Protein AF-A0A925V3M2-F1 (afdb_monomer_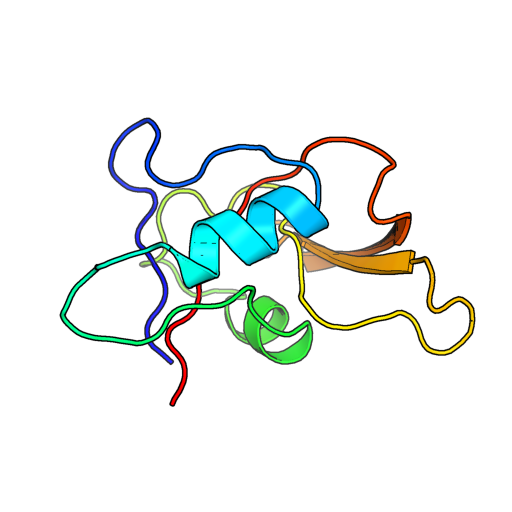lite)

Sequence (99 aa):
LYVQTCATPGSCPALLQVAGAAHCEALELGGLAWRLPTHAELKSWQGKPGLVGFDGFHWSSTPYDEAPEQVWIFDPTSKSETTIPKNRKPFAVRCAAQP

pLDDT: mean 86.95, std 9.44, range [58.0, 96.38]

Structure (mmCIF, N/CA/C/O backbone):
data_AF-A0A925V3M2-F1
#
_entry.id   AF-A0A925V3M2-F1
#
loop_
_atom_site.group_PDB
_atom_site.id
_atom_site.type_symbol
_atom_site.label_atom_id
_atom_site.label_alt_id
_atom_site.label_comp_id
_atom_site.label_asym_id
_atom_site.label_entity_id
_atom_site.label_seq_id
_atom_site.pdbx_PDB_ins_code
_atom_site.Cartn_x
_atom_site.Cartn_y
_atom_site.Cartn_z
_atom_site.occupancy
_atom_site.B_iso_or_equiv
_atom_site.auth_seq_id
_atom_site.auth_comp_id
_atom_site.auth_asym_id
_atom_site.auth_atom_id
_atom_site.pdbx_PDB_model_num
ATOM 1 N N . LEU A 1 1 ? -14.202 4.883 -2.137 1.00 71.38 1 LEU A N 1
ATOM 2 C CA . LEU A 1 1 ? -13.061 4.125 -1.582 1.00 71.38 1 LEU A CA 1
ATOM 3 C C . LEU A 1 1 ? -13.066 4.262 -0.068 1.00 71.38 1 LEU A C 1
ATOM 5 O O . LEU A 1 1 ? -12.815 5.361 0.421 1.00 71.38 1 LEU A O 1
ATOM 9 N N . TYR A 1 2 ? -13.374 3.184 0.651 1.00 78.25 2 TYR A N 1
ATOM 10 C CA . TYR A 1 2 ? -13.165 3.120 2.099 1.00 78.25 2 TYR A CA 1
ATOM 11 C C . TYR A 1 2 ? -11.758 2.583 2.371 1.00 78.25 2 TYR A C 1
ATOM 13 O O . TYR A 1 2 ? -11.305 1.666 1.690 1.00 78.25 2 TYR A O 1
ATOM 21 N N . VAL A 1 3 ? -11.052 3.185 3.325 1.00 82.94 3 VAL A N 1
ATOM 22 C CA . VAL A 1 3 ? -9.676 2.821 3.690 1.00 82.94 3 VAL A CA 1
ATOM 23 C C . VAL A 1 3 ? -9.645 2.535 5.181 1.00 82.94 3 VAL A C 1
ATOM 25 O O . VAL A 1 3 ? -10.248 3.270 5.964 1.00 82.94 3 VAL A O 1
ATOM 28 N N . GLN A 1 4 ? -8.944 1.475 5.568 1.00 81.69 4 GLN A N 1
ATOM 29 C CA . GLN A 1 4 ? -8.783 1.094 6.961 1.00 81.69 4 GLN A CA 1
ATOM 30 C C . GLN A 1 4 ? -8.071 2.214 7.733 1.00 81.69 4 GLN A C 1
ATOM 32 O O . GLN A 1 4 ? -7.046 2.762 7.297 1.00 81.69 4 GLN A O 1
ATOM 37 N N . THR A 1 5 ? -8.614 2.567 8.897 1.00 76.50 5 THR A N 1
ATOM 38 C CA . THR A 1 5 ? -7.966 3.522 9.795 1.00 76.50 5 THR A CA 1
ATOM 39 C C . THR A 1 5 ? -6.852 2.814 10.565 1.00 76.50 5 THR A C 1
ATOM 41 O O . THR A 1 5 ? -7.027 1.707 11.067 1.00 76.50 5 THR A O 1
ATOM 44 N N . CYS A 1 6 ? -5.692 3.464 10.668 1.00 75.00 6 CYS A N 1
ATOM 45 C CA . CYS A 1 6 ? -4.554 2.970 11.449 1.00 75.00 6 CYS A CA 1
ATOM 46 C C . CYS A 1 6 ? -4.491 3.662 12.821 1.00 75.00 6 CYS A C 1
ATOM 48 O O . CYS A 1 6 ? -3.420 3.811 13.399 1.00 75.00 6 CYS A O 1
ATOM 50 N N . ALA A 1 7 ? -5.630 4.171 13.305 1.00 70.38 7 ALA A N 1
ATOM 51 C CA . ALA A 1 7 ? -5.695 5.005 14.503 1.00 70.38 7 ALA A CA 1
ATOM 52 C C . ALA A 1 7 ? -5.431 4.210 15.792 1.00 70.38 7 ALA A C 1
ATOM 54 O O . ALA A 1 7 ? -4.998 4.785 16.789 1.00 70.38 7 ALA A O 1
ATOM 55 N N . THR A 1 8 ? -5.674 2.898 15.777 1.00 68.31 8 THR A N 1
ATOM 56 C CA . THR A 1 8 ? -5.360 2.014 16.899 1.00 68.31 8 THR A CA 1
ATOM 57 C C . THR A 1 8 ? -3.987 1.367 16.675 1.00 68.31 8 THR A C 1
ATOM 59 O O . THR A 1 8 ? -3.705 0.891 15.569 1.00 68.31 8 THR A O 1
ATOM 62 N N . PRO A 1 9 ? -3.113 1.322 17.699 1.00 60.66 9 PRO A N 1
ATOM 63 C CA . PRO A 1 9 ? -1.839 0.617 17.605 1.00 60.66 9 PRO A CA 1
ATOM 64 C C . PRO A 1 9 ? -2.046 -0.835 17.155 1.00 60.66 9 PRO A C 1
ATOM 66 O O . PRO A 1 9 ? -2.856 -1.556 17.731 1.00 60.66 9 PRO A O 1
ATOM 69 N N . GLY A 1 10 ? -1.324 -1.256 16.115 1.00 65.69 10 GLY A N 1
ATOM 70 C CA . GLY A 1 10 ? -1.413 -2.612 15.561 1.00 65.69 10 GLY A CA 1
ATOM 71 C C . GLY A 1 10 ? -2.457 -2.815 14.455 1.00 65.69 10 GLY A C 1
ATOM 72 O O . GLY A 1 10 ? -2.434 -3.864 13.821 1.00 65.69 10 GLY A O 1
ATOM 73 N N . SER A 1 11 ? -3.314 -1.831 14.152 1.00 74.56 11 SER A N 1
ATOM 74 C CA . SER A 1 11 ? -4.292 -1.949 13.053 1.00 74.56 11 SER A CA 1
ATOM 75 C C . SER A 1 11 ? -3.656 -2.027 11.664 1.00 74.56 11 SER A C 1
ATOM 77 O O . SER A 1 11 ? -4.244 -2.621 10.769 1.00 74.56 11 SER A O 1
ATOM 79 N N . CYS A 1 12 ? -2.471 -1.439 11.487 1.00 84.19 12 CYS A N 1
ATOM 80 C CA . CYS A 1 12 ? -1.733 -1.436 10.225 1.00 84.19 12 CYS A CA 1
ATOM 81 C C . CYS A 1 12 ? -0.335 -2.019 10.461 1.00 84.19 12 CYS A C 1
ATOM 83 O O . CYS A 1 12 ? 0.603 -1.277 10.770 1.00 84.19 12 CYS A O 1
ATOM 85 N N . PRO A 1 13 ? -0.193 -3.355 10.417 1.00 89.12 13 PRO A N 1
ATOM 86 C CA . PRO A 1 13 ? 1.082 -4.007 10.660 1.00 89.12 13 PRO A CA 1
ATOM 87 C C . PRO A 1 13 ? 2.062 -3.755 9.509 1.00 89.12 13 PRO A C 1
ATOM 89 O O . PRO A 1 13 ? 1.674 -3.528 8.361 1.00 89.12 13 PRO A O 1
ATOM 92 N N . ALA A 1 14 ? 3.356 -3.853 9.807 1.00 91.12 14 ALA A N 1
ATOM 93 C CA . ALA A 1 14 ? 4.383 -3.929 8.778 1.00 91.12 14 ALA A CA 1
ATOM 94 C C . ALA A 1 14 ? 4.584 -5.396 8.374 1.00 91.12 14 ALA A C 1
ATOM 96 O O . ALA A 1 14 ? 5.057 -6.195 9.181 1.00 91.12 14 ALA A O 1
ATOM 97 N N . LEU A 1 15 ? 4.242 -5.759 7.135 1.00 93.44 15 LEU A N 1
ATOM 98 C CA . LEU A 1 15 ? 4.332 -7.137 6.625 1.00 93.44 15 LEU A CA 1
ATOM 99 C C . LEU A 1 15 ? 5.017 -7.180 5.255 1.00 93.44 15 LEU A C 1
ATOM 101 O O . LEU A 1 15 ? 5.125 -6.165 4.565 1.00 93.44 15 LEU A O 1
ATOM 105 N N . LEU A 1 16 ? 5.482 -8.365 4.846 1.00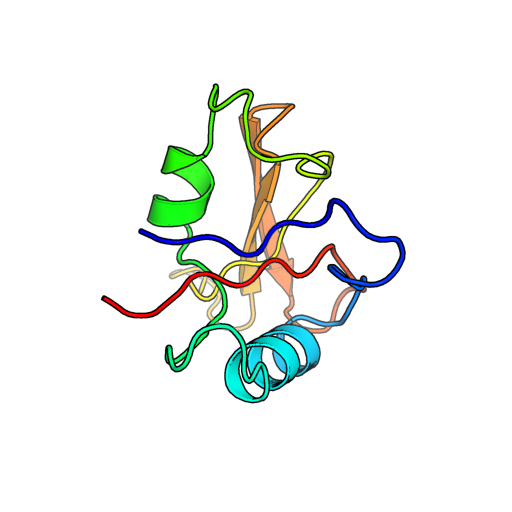 95.44 16 LEU A N 1
ATOM 106 C CA . LEU A 1 16 ? 5.842 -8.625 3.444 1.00 95.44 16 LEU A CA 1
ATOM 107 C C . LEU A 1 16 ? 4.609 -8.476 2.552 1.00 95.44 16 LEU A C 1
ATOM 109 O O . LEU A 1 16 ? 3.492 -8.659 3.029 1.00 95.44 16 LEU A O 1
ATOM 113 N N . GLN A 1 17 ? 4.792 -8.201 1.260 1.00 94.00 17 GLN A N 1
ATOM 114 C CA . GLN A 1 17 ? 3.659 -7.830 0.411 1.00 94.00 17 GLN A CA 1
ATOM 115 C C . GLN A 1 17 ? 2.582 -8.919 0.334 1.00 94.00 17 GLN A C 1
ATOM 117 O O . GLN A 1 17 ? 1.405 -8.622 0.513 1.00 94.00 17 GLN A O 1
ATOM 122 N N . VAL A 1 18 ? 2.982 -10.179 0.148 1.00 93.75 18 VAL A N 1
ATOM 123 C CA . VAL A 1 18 ? 2.042 -11.312 0.067 1.00 93.75 18 VAL A CA 1
ATOM 124 C C . VAL A 1 18 ? 1.307 -11.514 1.395 1.00 93.75 18 VAL A C 1
ATOM 126 O O . VAL A 1 18 ? 0.098 -11.724 1.412 1.00 93.75 18 VAL A O 1
ATOM 129 N N . ALA A 1 19 ? 2.017 -11.380 2.518 1.00 94.19 19 ALA A N 1
ATOM 130 C CA . ALA A 1 19 ? 1.407 -11.446 3.844 1.00 94.19 19 ALA A CA 1
ATOM 131 C C . ALA A 1 19 ? 0.464 -10.257 4.100 1.00 94.19 19 ALA A C 1
ATOM 133 O O . ALA A 1 19 ? -0.566 -10.423 4.742 1.00 94.19 19 ALA A O 1
ATOM 134 N N . GLY A 1 20 ? 0.782 -9.074 3.569 1.00 92.88 20 GLY A N 1
ATOM 135 C CA . GLY A 1 20 ? -0.084 -7.900 3.616 1.00 92.88 20 GLY A CA 1
ATOM 136 C C . GLY A 1 20 ? -1.351 -8.051 2.778 1.00 92.88 20 GLY A C 1
ATOM 137 O O . GLY A 1 20 ? -2.419 -7.649 3.228 1.00 92.88 20 GLY A O 1
ATOM 138 N N . ALA A 1 21 ? -1.257 -8.677 1.602 1.00 93.38 21 ALA A N 1
ATOM 139 C CA . ALA A 1 21 ? -2.419 -9.022 0.785 1.00 93.38 21 ALA A CA 1
ATOM 140 C C . ALA A 1 21 ? -3.362 -9.963 1.541 1.00 93.38 21 ALA A C 1
ATOM 142 O O . ALA A 1 21 ? -4.526 -9.624 1.732 1.00 93.38 21 ALA A O 1
ATOM 143 N N . ALA A 1 22 ? -2.825 -11.067 2.069 1.00 93.75 22 ALA A N 1
ATOM 144 C CA . ALA A 1 22 ? -3.593 -12.024 2.861 1.00 93.75 22 ALA A CA 1
ATOM 145 C C . ALA A 1 22 ? -4.189 -11.391 4.131 1.00 93.75 22 ALA A C 1
ATOM 147 O O . ALA A 1 22 ? -5.331 -11.671 4.484 1.00 93.75 22 ALA A O 1
ATOM 148 N N . HIS A 1 23 ? -3.445 -10.504 4.803 1.00 92.19 23 HIS A N 1
ATOM 149 C CA . HIS A 1 23 ? -3.952 -9.758 5.956 1.00 92.19 23 HIS A CA 1
ATOM 150 C C . HIS A 1 23 ? -5.162 -8.897 5.588 1.00 92.19 23 HIS A C 1
ATOM 152 O O . HIS A 1 23 ? -6.148 -8.893 6.319 1.00 92.19 23 HIS A O 1
ATOM 158 N N . CYS A 1 24 ? -5.101 -8.194 4.454 1.00 92.81 24 CYS A N 1
ATOM 159 C CA . CYS A 1 24 ? -6.232 -7.410 3.989 1.00 92.81 24 CYS A CA 1
ATOM 160 C C . CYS A 1 24 ? -7.416 -8.281 3.589 1.00 92.81 24 CYS A C 1
ATOM 162 O O . CYS A 1 24 ? -8.530 -7.949 3.951 1.00 92.81 24 CYS A O 1
ATOM 164 N N . GLU A 1 25 ? -7.204 -9.395 2.896 1.00 92.38 25 GLU A N 1
ATOM 165 C CA . GLU A 1 25 ? -8.297 -10.294 2.503 1.00 92.38 25 GLU A CA 1
ATOM 166 C C . GLU A 1 25 ? -9.005 -10.931 3.708 1.00 92.38 25 GLU A C 1
ATOM 168 O O . GLU A 1 25 ? -10.213 -11.144 3.668 1.00 92.38 25 GLU A O 1
ATOM 173 N N . ALA A 1 26 ? -8.274 -11.185 4.797 1.00 91.00 26 ALA A N 1
ATOM 174 C CA . ALA A 1 26 ? -8.818 -11.721 6.045 1.00 91.00 26 ALA A CA 1
ATOM 175 C C . ALA A 1 26 ? -9.453 -10.656 6.963 1.00 91.00 26 ALA A C 1
ATOM 177 O O . ALA A 1 26 ? -9.924 -10.987 8.051 1.00 91.00 26 ALA A O 1
ATOM 178 N N . LEU A 1 27 ? -9.430 -9.375 6.582 1.00 88.31 27 LEU A N 1
ATOM 179 C CA . LEU A 1 27 ? -9.945 -8.297 7.419 1.00 88.31 27 LEU A CA 1
ATOM 180 C C . LEU A 1 27 ? -11.480 -8.288 7.404 1.00 88.31 27 LEU A C 1
ATOM 182 O O . LEU A 1 27 ? -12.101 -7.903 6.420 1.00 88.31 27 LEU A O 1
ATOM 186 N N . GLU A 1 28 ? -12.105 -8.623 8.529 1.00 86.44 28 GLU A N 1
ATOM 187 C CA . GLU A 1 28 ? -13.567 -8.607 8.682 1.00 86.44 28 GLU A CA 1
ATOM 188 C C . GLU A 1 28 ? -14.057 -7.291 9.306 1.00 86.44 28 GLU A C 1
ATOM 190 O O . GLU A 1 28 ? -14.626 -7.252 10.398 1.00 86.44 28 GLU A O 1
ATOM 195 N N . LEU A 1 29 ? -13.809 -6.168 8.623 1.00 83.94 29 LEU A N 1
ATOM 196 C CA . LEU A 1 29 ? -14.221 -4.844 9.097 1.00 83.94 29 LEU A CA 1
ATOM 197 C C . LEU A 1 29 ? -15.424 -4.314 8.307 1.00 83.94 29 LEU A C 1
ATOM 199 O O . LEU A 1 29 ? -15.366 -4.158 7.089 1.00 83.94 29 LEU A O 1
ATOM 203 N N . GLY A 1 30 ? -16.515 -3.992 9.006 1.00 82.19 30 GLY A N 1
ATOM 204 C CA . GLY A 1 30 ? -17.674 -3.310 8.415 1.00 82.19 30 GLY A CA 1
ATOM 205 C C . GLY A 1 30 ? -18.452 -4.117 7.366 1.00 82.19 30 GLY A C 1
ATOM 206 O O . GLY A 1 30 ? -19.205 -3.519 6.606 1.00 82.19 30 GLY A O 1
ATOM 207 N N . GLY A 1 31 ? -18.267 -5.442 7.302 1.00 84.19 31 GLY A N 1
ATOM 208 C CA . GLY A 1 31 ? -18.936 -6.311 6.322 1.00 84.19 31 GLY A CA 1
ATOM 209 C C . GLY A 1 31 ? -18.480 -6.097 4.874 1.00 84.19 31 GLY A C 1
ATOM 210 O O . GLY A 1 31 ? -19.198 -6.469 3.949 1.00 84.19 31 GLY A O 1
ATOM 211 N N . LEU A 1 32 ? -17.318 -5.469 4.673 1.00 88.00 32 LEU A N 1
ATOM 212 C CA . LEU A 1 32 ? -16.741 -5.207 3.357 1.00 88.00 32 LEU A CA 1
ATOM 213 C C . LEU A 1 32 ? -15.674 -6.250 3.018 1.00 88.00 32 LEU A C 1
ATOM 215 O O . LEU A 1 32 ? -15.020 -6.786 3.909 1.00 88.00 32 LEU A O 1
ATOM 219 N N . ALA A 1 33 ? -15.461 -6.484 1.724 1.00 90.44 33 ALA A N 1
ATOM 220 C CA . ALA A 1 33 ? -14.287 -7.201 1.243 1.00 90.44 33 ALA A CA 1
ATOM 221 C C . ALA A 1 33 ? -13.101 -6.235 1.171 1.00 90.44 33 ALA A C 1
ATOM 223 O O . ALA A 1 33 ? -13.216 -5.138 0.624 1.00 90.44 33 ALA A O 1
ATOM 224 N N . TRP A 1 34 ? -11.954 -6.633 1.707 1.00 93.12 34 TRP A N 1
ATOM 225 C CA . TRP A 1 34 ? -10.772 -5.782 1.814 1.00 93.12 34 TRP A CA 1
ATOM 226 C C . TRP A 1 34 ? -9.619 -6.343 0.987 1.00 93.12 34 TRP A C 1
ATOM 228 O O . TRP A 1 34 ? -9.500 -7.545 0.771 1.00 93.12 34 TRP A O 1
ATOM 238 N N . ARG A 1 35 ? -8.762 -5.453 0.488 1.00 94.31 35 ARG A N 1
ATOM 239 C CA . ARG A 1 35 ? -7.568 -5.816 -0.285 1.00 94.31 35 ARG A CA 1
ATOM 240 C C . ARG A 1 35 ? -6.454 -4.799 -0.100 1.00 94.31 35 ARG A C 1
ATOM 242 O O . ARG A 1 35 ? -6.685 -3.691 0.390 1.00 94.31 35 ARG A O 1
ATOM 249 N N . LEU A 1 36 ? -5.256 -5.137 -0.575 1.00 93.81 36 LEU A N 1
ATOM 250 C CA . LEU A 1 36 ? -4.238 -4.116 -0.795 1.00 93.81 36 LEU A CA 1
ATOM 251 C C . LEU A 1 36 ? -4.731 -3.088 -1.837 1.00 93.81 36 LEU A C 1
ATOM 253 O O . LEU A 1 36 ? -5.303 -3.465 -2.873 1.00 93.81 36 LEU A O 1
ATOM 257 N N . PRO A 1 37 ? -4.507 -1.787 -1.594 1.00 93.56 37 PRO A N 1
ATOM 258 C CA . PRO A 1 37 ? -4.831 -0.723 -2.528 1.00 93.56 37 PRO A CA 1
ATOM 259 C C . PRO A 1 37 ? -4.006 -0.875 -3.802 1.00 93.56 37 PRO A C 1
ATOM 261 O O . PRO A 1 37 ? -2.884 -1.373 -3.792 1.00 93.56 37 PRO A O 1
ATOM 264 N N . THR A 1 38 ? -4.554 -0.424 -4.915 1.00 94.75 38 THR A N 1
ATOM 265 C CA . THR A 1 38 ? -3.801 -0.243 -6.154 1.00 94.75 38 THR A CA 1
ATOM 266 C C . THR A 1 38 ? -2.873 0.962 -6.023 1.00 94.75 38 THR A C 1
ATOM 268 O O . THR A 1 38 ? -3.065 1.838 -5.175 1.00 94.75 38 THR A O 1
ATOM 271 N N . HIS A 1 39 ? -1.876 1.052 -6.900 1.00 94.00 39 HIS A N 1
ATOM 272 C CA . HIS A 1 39 ? -0.991 2.214 -6.973 1.00 94.00 39 HIS A CA 1
ATOM 273 C C . HIS A 1 39 ? -1.767 3.517 -7.216 1.00 94.00 39 HIS A C 1
ATOM 275 O O . HIS A 1 39 ? -1.511 4.518 -6.551 1.00 94.00 39 HIS A O 1
ATOM 281 N N . ALA A 1 40 ? -2.784 3.493 -8.082 1.00 92.19 40 ALA A N 1
ATOM 282 C CA . ALA A 1 40 ? -3.647 4.648 -8.332 1.00 92.19 40 ALA A CA 1
ATOM 283 C C . ALA A 1 40 ? -4.424 5.085 -7.075 1.00 92.19 40 ALA A C 1
ATOM 285 O O . ALA A 1 40 ? -4.527 6.277 -6.779 1.00 92.19 40 ALA A O 1
ATOM 286 N N . GLU A 1 41 ? -4.932 4.128 -6.297 1.00 91.50 41 GLU A N 1
ATOM 287 C CA . GLU A 1 41 ? -5.620 4.423 -5.039 1.00 91.50 41 GLU A CA 1
ATOM 288 C C . GLU A 1 41 ? -4.672 5.016 -4.002 1.00 91.50 41 GLU A C 1
ATOM 290 O O . GLU A 1 41 ? -5.027 6.024 -3.395 1.00 91.50 41 GLU A O 1
ATOM 295 N N . LEU A 1 42 ? -3.460 4.472 -3.855 1.00 89.94 42 LEU A N 1
ATOM 296 C CA . LEU A 1 42 ? -2.433 5.039 -2.977 1.00 89.94 42 LEU A CA 1
ATOM 297 C C . LEU A 1 42 ? -2.122 6.499 -3.338 1.00 89.94 42 LEU A C 1
ATOM 299 O O . LEU A 1 42 ? -2.092 7.362 -2.460 1.00 89.94 42 LEU A O 1
ATOM 303 N N . LYS A 1 43 ? -1.975 6.810 -4.632 1.00 90.00 43 LYS A N 1
ATOM 304 C CA . LYS A 1 43 ? -1.757 8.190 -5.105 1.00 90.00 43 LYS A CA 1
ATOM 305 C C . LYS A 1 43 ? -2.938 9.107 -4.779 1.00 90.00 43 LYS A C 1
ATOM 307 O O . LYS A 1 43 ? -2.732 10.276 -4.469 1.00 90.00 43 LYS A O 1
ATOM 312 N N . SER A 1 44 ? -4.167 8.589 -4.773 1.00 88.06 44 SER A N 1
ATOM 313 C CA . SER A 1 44 ? -5.362 9.364 -4.400 1.00 88.06 44 SER A CA 1
ATOM 314 C C . SER A 1 44 ? -5.430 9.742 -2.910 1.00 88.06 44 SER A C 1
ATOM 316 O O . SER A 1 44 ? -6.288 10.535 -2.512 1.00 88.06 44 SER A O 1
ATOM 318 N N . TRP A 1 45 ? -4.565 9.164 -2.067 1.00 83.38 45 TRP A N 1
ATOM 319 C CA . TRP A 1 45 ? -4.501 9.466 -0.632 1.00 83.38 45 TRP A CA 1
ATOM 320 C C . TRP A 1 45 ? -3.654 10.701 -0.320 1.00 83.38 45 TRP A C 1
ATOM 322 O O . TRP A 1 45 ? -3.702 11.207 0.802 1.00 83.38 45 TRP A O 1
ATOM 332 N N . GLN A 1 46 ? -2.919 11.216 -1.310 1.00 79.25 46 GLN A N 1
ATOM 333 C CA . GLN A 1 46 ? -2.169 12.461 -1.187 1.00 79.25 46 GLN A CA 1
ATOM 334 C C . GLN A 1 46 ? -3.078 13.603 -0.715 1.00 79.25 46 GLN A C 1
ATOM 336 O O . GLN A 1 46 ? -4.146 13.847 -1.277 1.00 79.25 46 GLN A O 1
ATOM 341 N N . GLY A 1 47 ? -2.643 14.320 0.323 1.00 70.56 47 GLY A N 1
ATOM 342 C CA . GLY A 1 47 ? -3.355 15.494 0.828 1.00 70.56 47 GLY A CA 1
ATOM 343 C C . GLY A 1 47 ? -4.696 15.198 1.509 1.00 70.56 47 GLY A C 1
ATOM 344 O O . GLY A 1 47 ? -5.483 16.126 1.676 1.00 70.56 47 GLY A O 1
ATOM 345 N N . LYS A 1 48 ? -4.979 13.946 1.911 1.00 72.94 48 LYS A N 1
ATOM 346 C CA . LYS A 1 48 ? -6.165 13.603 2.716 1.00 72.94 48 LYS A CA 1
ATOM 347 C C . LYS A 1 48 ? -5.840 13.611 4.219 1.00 72.94 48 LYS A C 1
ATOM 349 O O . LYS A 1 48 ? -5.394 12.589 4.738 1.00 72.94 48 LYS A O 1
ATOM 354 N N . PRO A 1 49 ? -6.121 14.706 4.954 1.00 58.00 49 PRO A N 1
ATOM 355 C CA . PRO A 1 49 ? -5.721 14.859 6.358 1.00 58.00 49 PRO A CA 1
ATOM 356 C C . PRO A 1 49 ? -6.401 13.880 7.333 1.00 58.00 49 PRO A C 1
ATOM 358 O O . PRO A 1 49 ? -5.935 13.722 8.454 1.00 58.00 49 PRO A O 1
ATOM 361 N N . GLY A 1 50 ? -7.484 13.200 6.933 1.00 59.94 50 GLY A N 1
ATOM 362 C CA . GLY A 1 50 ? -8.248 12.294 7.807 1.00 59.94 50 GLY A CA 1
ATOM 363 C C . GLY A 1 50 ? -7.677 10.878 7.989 1.00 59.94 50 GLY A C 1
ATOM 364 O O . GLY A 1 50 ? -8.227 10.091 8.751 1.00 59.94 50 GLY A O 1
ATOM 365 N N . LEU A 1 51 ? -6.605 10.514 7.286 1.00 66.75 51 LEU A N 1
ATOM 366 C CA . LEU A 1 51 ? -6.093 9.138 7.199 1.00 66.75 51 LEU A CA 1
ATOM 367 C C . LEU A 1 51 ? -4.943 8.817 8.189 1.00 66.75 51 LEU A C 1
ATOM 369 O O . LEU A 1 51 ? -3.923 8.287 7.776 1.00 66.75 51 LEU A O 1
ATOM 373 N N . VAL A 1 52 ? -5.095 9.048 9.497 1.00 70.31 52 VAL A N 1
ATOM 374 C CA . VAL A 1 52 ? -4.069 8.778 10.550 1.00 70.31 52 VAL A CA 1
ATOM 375 C C . VAL A 1 52 ? -3.163 7.557 10.271 1.00 70.31 52 VAL A C 1
ATOM 377 O O . VAL A 1 52 ? -3.678 6.480 9.960 1.00 70.31 52 VAL A O 1
ATOM 380 N N . GLY A 1 53 ? -1.837 7.718 10.393 1.00 67.88 53 GLY A N 1
ATOM 381 C CA . GLY A 1 53 ? -0.850 6.644 10.190 1.00 67.88 53 GLY A CA 1
ATOM 382 C C . GLY A 1 53 ? -0.516 6.343 8.722 1.00 67.88 53 GLY A C 1
ATOM 383 O O . GLY A 1 53 ? -0.317 5.187 8.373 1.00 67.88 53 GLY A O 1
ATOM 384 N N . PHE A 1 54 ? -0.513 7.362 7.856 1.00 75.62 54 PHE A N 1
ATOM 385 C CA . PHE A 1 54 ? -0.115 7.288 6.435 1.00 75.62 54 PHE A CA 1
ATOM 386 C C . PHE A 1 54 ? 1.379 7.509 6.174 1.00 75.62 54 PHE A C 1
ATOM 388 O O . PHE A 1 54 ? 1.782 7.536 5.013 1.00 75.62 54 PHE A O 1
ATOM 395 N N . ASP A 1 55 ? 2.194 7.693 7.207 1.00 77.81 55 ASP A N 1
ATOM 396 C CA . ASP A 1 55 ? 3.598 8.044 7.023 1.00 77.81 55 ASP A CA 1
ATOM 397 C C . ASP A 1 55 ? 4.426 6.859 6.514 1.00 77.81 55 ASP A C 1
ATOM 399 O O . ASP A 1 55 ? 4.312 5.731 7.000 1.00 77.81 55 ASP A O 1
ATOM 403 N N . GLY A 1 56 ? 5.297 7.135 5.544 1.00 86.81 56 GLY A N 1
ATOM 404 C CA . GLY A 1 56 ? 6.200 6.150 4.967 1.00 86.81 56 GLY A CA 1
ATOM 405 C C . GLY A 1 56 ? 5.574 5.317 3.849 1.00 86.81 56 GLY A C 1
ATOM 406 O O . GLY A 1 56 ? 4.451 5.530 3.396 1.00 86.81 56 GLY A O 1
ATOM 407 N N . PHE A 1 57 ? 6.350 4.357 3.353 1.00 91.50 57 PHE A N 1
ATOM 408 C CA . PHE A 1 57 ? 5.962 3.553 2.199 1.00 91.50 57 PHE A CA 1
ATOM 409 C C . PHE A 1 57 ? 4.911 2.496 2.543 1.00 91.50 57 PHE A C 1
ATOM 411 O O . PHE A 1 57 ? 5.088 1.699 3.467 1.00 91.50 57 PHE A O 1
ATOM 418 N N . HIS A 1 58 ? 3.873 2.452 1.713 1.00 91.81 58 HIS A N 1
ATOM 419 C CA . HIS A 1 58 ? 2.782 1.490 1.769 1.00 91.81 58 HIS A CA 1
ATOM 420 C C . HIS A 1 58 ? 2.818 0.558 0.562 1.00 91.81 58 HIS A C 1
ATOM 422 O O . HIS A 1 58 ? 3.132 0.982 -0.554 1.00 91.81 58 HIS A O 1
ATOM 428 N N . TRP A 1 59 ? 2.462 -0.706 0.786 1.00 95.25 59 TRP A N 1
ATOM 429 C CA . TRP A 1 59 ? 2.324 -1.684 -0.290 1.00 95.25 59 TRP A CA 1
ATOM 430 C C . TRP A 1 59 ? 1.131 -1.385 -1.193 1.00 95.25 59 TRP A C 1
ATOM 432 O O . TRP A 1 59 ? 0.042 -1.077 -0.708 1.00 95.25 59 TRP A O 1
ATOM 442 N N . SER A 1 60 ? 1.318 -1.588 -2.499 1.00 94.88 60 SER A N 1
ATOM 443 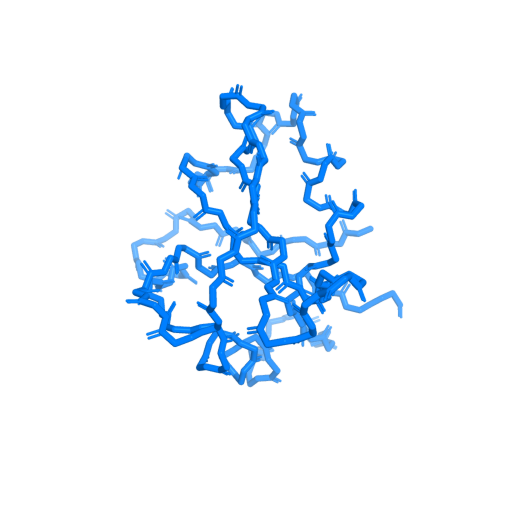C CA . SER A 1 60 ? 0.215 -1.727 -3.446 1.00 94.88 60 SER A CA 1
ATOM 444 C C . SER A 1 60 ? 0.008 -3.180 -3.896 1.00 94.88 60 SER A C 1
ATOM 446 O O . SER A 1 60 ? 0.855 -4.058 -3.701 1.00 94.88 60 SER A O 1
ATOM 448 N N . SER A 1 61 ? -1.132 -3.428 -4.536 1.00 94.62 61 SER A N 1
ATOM 449 C CA . SER A 1 61 ? -1.417 -4.634 -5.319 1.00 94.62 61 SER A CA 1
ATOM 450 C C . SER A 1 61 ? -0.968 -4.527 -6.783 1.00 94.62 61 SER A C 1
ATOM 452 O O . SER A 1 61 ? -1.101 -5.496 -7.526 1.00 94.62 61 SER A O 1
ATOM 454 N N . THR A 1 62 ? -0.428 -3.382 -7.213 1.00 95.94 62 THR A N 1
ATOM 455 C CA . THR A 1 62 ? -0.066 -3.135 -8.614 1.00 95.94 62 THR A CA 1
ATOM 456 C C . THR A 1 62 ? 1.357 -3.638 -8.901 1.00 95.94 62 THR A C 1
ATOM 458 O O . THR A 1 62 ? 2.307 -3.129 -8.294 1.00 95.94 62 THR A O 1
ATOM 461 N N . PRO A 1 63 ? 1.533 -4.624 -9.804 1.00 95.00 63 PRO A N 1
ATOM 462 C CA . PRO A 1 63 ? 2.856 -5.076 -10.228 1.00 95.00 63 PRO A CA 1
ATOM 463 C C . PRO A 1 63 ? 3.575 -4.003 -11.054 1.00 95.00 63 PRO A C 1
ATOM 465 O O . PRO A 1 63 ? 2.941 -3.107 -11.609 1.00 95.00 63 PRO A O 1
ATOM 468 N N . TYR A 1 64 ? 4.901 -4.093 -11.127 1.00 94.56 64 TYR A N 1
ATOM 469 C CA . TYR A 1 64 ? 5.684 -3.297 -12.068 1.00 94.56 64 TYR A CA 1
ATOM 470 C C . TYR A 1 64 ? 5.725 -3.998 -13.427 1.00 94.56 64 TYR A C 1
ATOM 472 O O . TYR A 1 64 ? 6.133 -5.155 -13.504 1.00 94.56 64 TYR A O 1
ATOM 480 N N . ASP A 1 65 ? 5.310 -3.305 -14.487 1.00 92.69 65 ASP A N 1
ATOM 481 C CA . ASP A 1 65 ? 5.121 -3.916 -15.810 1.00 92.69 65 ASP A CA 1
ATOM 482 C C . ASP A 1 65 ? 6.416 -4.506 -16.389 1.00 92.69 65 ASP A C 1
ATOM 484 O O . ASP A 1 65 ? 6.389 -5.567 -17.009 1.00 92.69 65 ASP A O 1
ATOM 488 N N . GLU A 1 66 ? 7.561 -3.861 -16.150 1.00 91.94 66 GLU A N 1
ATOM 489 C CA . GLU A 1 66 ? 8.857 -4.332 -16.661 1.00 91.94 66 GLU A CA 1
ATOM 490 C C . GLU A 1 66 ? 9.471 -5.455 -15.807 1.00 91.94 66 GLU A C 1
ATOM 492 O O . GLU A 1 66 ? 10.341 -6.181 -16.284 1.00 91.94 66 GLU A O 1
ATOM 497 N N . ALA A 1 67 ? 9.034 -5.604 -14.551 1.00 92.00 67 ALA A N 1
ATOM 498 C CA . ALA A 1 67 ? 9.540 -6.616 -13.622 1.00 92.00 67 ALA A CA 1
ATOM 499 C C . ALA A 1 67 ? 8.412 -7.084 -12.673 1.00 92.00 67 ALA A C 1
ATOM 501 O O . ALA A 1 67 ? 8.276 -6.550 -11.566 1.00 92.00 67 ALA A O 1
ATOM 502 N N . PRO A 1 68 ? 7.570 -8.056 -13.084 1.00 88.56 68 PRO A N 1
ATOM 503 C CA . PRO A 1 68 ? 6.350 -8.453 -12.361 1.00 88.56 68 PRO A CA 1
ATOM 504 C C . PRO A 1 68 ? 6.565 -9.038 -10.951 1.00 88.56 68 PRO A C 1
ATOM 506 O O .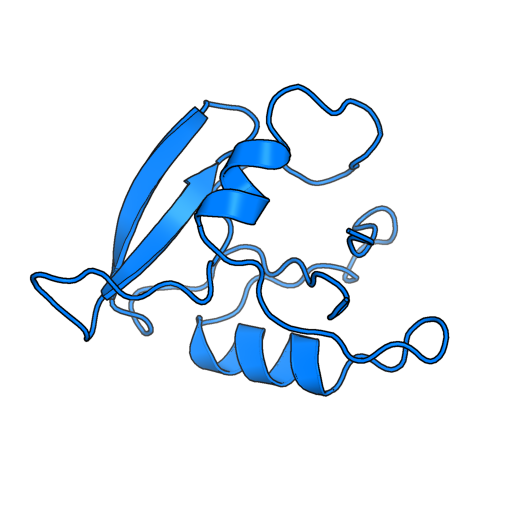 PRO A 1 68 ? 5.622 -9.181 -10.158 1.00 88.56 68 PRO A O 1
ATOM 509 N N . GLU A 1 69 ? 7.801 -9.410 -10.617 1.00 90.50 69 GLU A N 1
ATOM 510 C CA . GLU A 1 69 ? 8.224 -9.779 -9.266 1.00 90.50 69 GLU A CA 1
ATOM 511 C C . GLU A 1 69 ? 8.302 -8.577 -8.312 1.00 90.50 69 GLU A C 1
ATOM 513 O O . GLU A 1 69 ? 8.284 -8.745 -7.085 1.00 90.50 69 GLU A O 1
ATOM 518 N N . GLN A 1 70 ? 8.352 -7.368 -8.869 1.00 95.06 70 GLN A N 1
ATOM 519 C CA . GLN A 1 70 ? 8.295 -6.107 -8.154 1.00 95.06 70 GLN A CA 1
ATOM 520 C C . GLN A 1 70 ? 6.881 -5.535 -8.165 1.00 95.06 70 GLN A C 1
ATOM 522 O O . GLN A 1 70 ? 6.055 -5.805 -9.037 1.00 95.06 70 GLN A O 1
ATOM 527 N N . VAL A 1 71 ? 6.599 -4.731 -7.153 1.00 96.25 71 VAL A N 1
ATOM 528 C CA . VAL A 1 71 ? 5.328 -4.026 -6.996 1.00 96.25 71 VAL A CA 1
ATOM 529 C C . VAL A 1 71 ? 5.596 -2.586 -6.617 1.00 96.25 71 VAL A C 1
ATOM 531 O O . VAL A 1 71 ? 6.637 -2.268 -6.034 1.00 96.25 71 VAL A O 1
ATOM 534 N N . TRP A 1 72 ? 4.632 -1.725 -6.914 1.00 96.38 72 TRP A N 1
ATOM 535 C CA . TRP A 1 72 ? 4.699 -0.329 -6.519 1.00 96.38 72 TRP A CA 1
ATOM 536 C C . TRP A 1 72 ? 4.521 -0.174 -5.010 1.00 96.38 72 TRP A C 1
ATOM 538 O O . TRP A 1 72 ? 3.619 -0.768 -4.406 1.00 96.38 72 TRP A O 1
ATOM 548 N N . ILE A 1 73 ? 5.358 0.672 -4.422 1.00 95.00 73 ILE A N 1
ATOM 549 C CA . ILE A 1 73 ? 5.166 1.237 -3.091 1.00 95.00 73 ILE A CA 1
ATOM 550 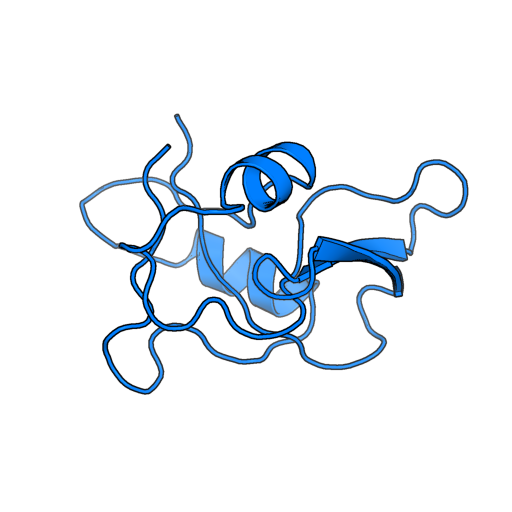C C . ILE A 1 73 ? 5.047 2.751 -3.201 1.00 95.00 73 ILE A C 1
ATOM 552 O O . ILE A 1 73 ? 5.677 3.384 -4.052 1.00 95.00 73 ILE A O 1
ATOM 556 N N . PHE A 1 74 ? 4.237 3.333 -2.326 1.00 93.56 74 PHE A N 1
ATOM 557 C CA . PHE A 1 74 ? 3.978 4.767 -2.326 1.00 93.56 74 PHE A CA 1
ATOM 558 C C . PHE A 1 74 ? 3.968 5.316 -0.904 1.00 93.56 74 PHE A C 1
ATOM 560 O O . PHE A 1 74 ? 3.397 4.696 -0.007 1.00 93.56 74 PHE A O 1
ATOM 567 N N . ASP A 1 75 ? 4.594 6.472 -0.712 1.00 90.75 75 ASP A N 1
ATOM 568 C CA . ASP A 1 75 ? 4.520 7.267 0.510 1.00 90.75 75 ASP A CA 1
ATOM 569 C C . ASP A 1 75 ? 3.637 8.504 0.259 1.00 90.75 75 ASP A C 1
ATOM 571 O O . ASP A 1 75 ? 4.069 9.445 -0.417 1.00 90.75 75 ASP A O 1
ATOM 575 N N . PRO A 1 76 ? 2.400 8.531 0.790 1.00 85.25 76 PRO A N 1
ATOM 576 C CA . PRO A 1 76 ? 1.484 9.659 0.634 1.00 85.25 76 PRO A CA 1
ATOM 577 C C . PRO A 1 76 ? 1.961 10.970 1.259 1.00 85.25 76 PRO A C 1
ATOM 579 O O . PRO A 1 76 ? 1.547 12.031 0.785 1.00 85.25 76 PRO A O 1
ATOM 582 N N . THR A 1 77 ? 2.810 10.911 2.289 1.00 85.56 77 THR A N 1
ATOM 583 C CA . THR A 1 77 ? 3.328 12.093 2.989 1.00 85.56 77 THR A CA 1
ATOM 584 C C . THR A 1 77 ? 4.425 12.757 2.159 1.00 85.56 77 THR A C 1
ATOM 586 O O . THR A 1 77 ? 4.343 13.951 1.867 1.00 85.56 77 THR A O 1
ATOM 589 N N . SER A 1 78 ? 5.429 11.988 1.721 1.00 87.94 78 SER A N 1
ATOM 590 C CA . SER A 1 78 ? 6.543 12.522 0.916 1.00 87.94 78 SER A CA 1
ATOM 591 C C . SER A 1 78 ? 6.256 12.586 -0.587 1.00 87.94 78 SER A C 1
ATOM 593 O O . SER A 1 78 ? 7.020 13.201 -1.329 1.00 87.94 78 SER A O 1
ATOM 595 N N . LYS A 1 79 ? 5.154 11.975 -1.043 1.00 88.75 79 LYS A N 1
ATOM 596 C CA . LYS A 1 79 ? 4.800 11.771 -2.460 1.00 88.75 79 LYS A CA 1
ATOM 597 C C . LYS A 1 79 ? 5.817 10.922 -3.227 1.00 88.75 79 LYS A C 1
ATOM 599 O O . LYS A 1 79 ? 5.841 10.958 -4.457 1.00 88.75 79 LYS A O 1
ATOM 604 N N . SER A 1 80 ? 6.641 10.160 -2.515 1.00 91.19 80 SER A N 1
ATOM 605 C CA . SER A 1 80 ? 7.649 9.296 -3.121 1.00 91.19 80 SER A CA 1
ATOM 606 C C . SER A 1 80 ? 7.016 7.999 -3.609 1.00 91.19 80 SER A C 1
ATOM 608 O O . SER A 1 80 ? 6.224 7.377 -2.900 1.00 91.19 80 SER A O 1
ATOM 610 N N . GLU A 1 81 ? 7.406 7.555 -4.799 1.00 94.38 81 GLU A N 1
ATOM 611 C CA . GLU A 1 81 ? 7.017 6.262 -5.355 1.00 94.38 81 GLU A CA 1
ATOM 612 C C . GLU A 1 81 ? 8.240 5.516 -5.871 1.00 94.38 81 GLU A C 1
ATOM 614 O O . GLU A 1 81 ? 9.195 6.118 -6.360 1.00 94.38 81 GLU A O 1
ATOM 619 N N . THR A 1 82 ? 8.234 4.199 -5.718 1.00 95.62 82 THR A N 1
ATOM 620 C CA . THR A 1 82 ? 9.275 3.328 -6.261 1.00 95.62 82 THR A CA 1
ATOM 621 C C . THR A 1 82 ? 8.736 1.906 -6.374 1.00 95.62 82 THR A C 1
ATOM 623 O O . THR A 1 82 ? 7.634 1.607 -5.908 1.00 95.62 82 THR A O 1
ATOM 626 N N . THR A 1 83 ? 9.506 1.025 -6.994 1.00 96.12 83 THR A N 1
ATOM 627 C CA . THR A 1 83 ? 9.197 -0.395 -7.115 1.00 96.12 83 THR A CA 1
ATOM 628 C C . THR A 1 83 ? 10.167 -1.201 -6.273 1.00 96.12 83 THR A C 1
ATOM 630 O O . THR A 1 83 ? 11.318 -0.818 -6.052 1.00 96.12 83 THR A O 1
ATOM 633 N N . ILE A 1 84 ? 9.680 -2.304 -5.713 1.00 96.00 84 ILE A N 1
ATOM 634 C CA . ILE A 1 84 ? 10.510 -3.167 -4.881 1.00 96.00 84 ILE A CA 1
ATOM 635 C C . ILE A 1 84 ? 10.028 -4.621 -4.959 1.00 96.00 84 ILE A C 1
ATOM 637 O O . ILE A 1 84 ? 8.821 -4.852 -5.092 1.00 96.00 84 ILE A O 1
ATOM 641 N N . PRO A 1 85 ? 10.924 -5.624 -4.852 1.00 95.50 85 PRO A N 1
ATOM 642 C CA . PRO A 1 85 ? 10.514 -7.023 -4.800 1.00 95.50 85 PRO A CA 1
ATOM 643 C C . PRO A 1 85 ? 9.549 -7.307 -3.641 1.00 95.50 85 PRO A C 1
ATOM 645 O O . PRO A 1 85 ? 9.775 -6.861 -2.511 1.00 95.50 85 PRO A O 1
ATOM 648 N N . LYS A 1 86 ? 8.513 -8.116 -3.899 1.00 91.19 86 LYS A N 1
ATOM 649 C CA . LYS A 1 86 ? 7.446 -8.470 -2.929 1.00 91.19 86 LYS A CA 1
ATOM 650 C C . LYS A 1 86 ? 7.965 -9.046 -1.601 1.00 91.19 86 LYS A C 1
ATOM 652 O O . LYS A 1 86 ? 7.304 -8.937 -0.568 1.00 91.19 86 LYS A O 1
ATOM 657 N N . ASN A 1 87 ? 9.145 -9.667 -1.626 1.00 92.38 87 ASN A N 1
ATOM 658 C CA . ASN A 1 87 ? 9.800 -10.333 -0.498 1.00 92.38 87 ASN A CA 1
ATOM 659 C C . ASN A 1 87 ? 10.976 -9.535 0.101 1.00 92.38 87 ASN A C 1
ATOM 661 O O . ASN A 1 87 ? 11.707 -10.068 0.931 1.00 92.38 87 ASN A O 1
ATOM 665 N N . ARG A 1 88 ? 11.190 -8.277 -0.312 1.00 91.81 88 ARG A N 1
ATOM 666 C CA . ARG A 1 88 ? 12.391 -7.514 0.058 1.00 91.81 88 ARG A CA 1
ATOM 667 C C . ARG A 1 88 ? 12.475 -7.201 1.550 1.00 91.81 88 ARG A C 1
ATOM 669 O O . ARG A 1 88 ? 13.518 -7.430 2.156 1.00 91.81 88 ARG A O 1
ATOM 676 N N . LYS A 1 89 ? 11.423 -6.599 2.107 1.00 91.75 89 LYS A N 1
ATOM 677 C CA . LYS A 1 89 ? 11.292 -6.271 3.534 1.00 91.75 89 LYS A CA 1
ATOM 678 C C . LYS A 1 89 ? 9.836 -5.946 3.882 1.00 91.75 89 LYS A C 1
ATOM 680 O O . LYS A 1 89 ? 9.060 -5.665 2.968 1.00 91.75 89 LYS A O 1
ATOM 685 N N . PRO A 1 90 ? 9.463 -5.947 5.170 1.00 91.50 90 PRO A N 1
ATOM 686 C CA . PRO A 1 90 ? 8.145 -5.493 5.583 1.00 91.50 90 PRO A CA 1
ATOM 687 C C . PRO A 1 90 ? 7.932 -3.993 5.328 1.00 91.50 90 PRO A C 1
ATOM 689 O O . PRO A 1 90 ? 8.831 -3.188 5.579 1.00 91.50 90 PRO A O 1
ATOM 692 N N . PHE A 1 91 ? 6.735 -3.626 4.871 1.00 91.19 91 PHE A N 1
ATOM 693 C CA . PHE A 1 91 ? 6.249 -2.242 4.784 1.00 91.19 91 PHE A CA 1
ATOM 694 C C . PHE A 1 91 ? 4.849 -2.141 5.381 1.00 91.19 91 PHE A C 1
ATOM 696 O O . PHE A 1 91 ? 4.196 -3.165 5.595 1.00 91.19 91 PHE A O 1
ATOM 703 N N . ALA A 1 92 ? 4.405 -0.911 5.651 1.00 89.75 92 ALA A N 1
ATOM 704 C CA . ALA A 1 92 ? 3.089 -0.650 6.212 1.00 89.75 92 ALA A CA 1
ATOM 705 C C . ALA A 1 92 ? 1.994 -1.220 5.300 1.00 89.75 92 ALA A C 1
ATOM 707 O O . ALA A 1 92 ? 1.941 -0.942 4.096 1.00 89.75 92 ALA A O 1
ATOM 708 N N . VAL A 1 93 ? 1.126 -2.041 5.885 1.00 90.50 93 VAL A N 1
ATOM 709 C CA . VAL A 1 93 ? -0.048 -2.592 5.215 1.00 90.50 93 VAL A CA 1
ATOM 710 C C . VAL A 1 93 ? -1.241 -1.734 5.571 1.00 90.50 93 VAL A C 1
ATOM 712 O O . VAL A 1 93 ? -1.549 -1.532 6.744 1.00 90.50 93 VAL A O 1
ATOM 715 N N . ARG A 1 94 ? -1.925 -1.248 4.540 1.00 89.44 94 ARG A N 1
ATOM 716 C CA . ARG A 1 94 ? -3.170 -0.513 4.696 1.00 89.44 94 ARG A CA 1
ATOM 717 C C . ARG A 1 94 ? -4.174 -1.047 3.709 1.00 89.44 94 ARG A C 1
ATOM 719 O O . ARG A 1 94 ? -3.889 -1.074 2.518 1.00 89.44 94 ARG A O 1
ATOM 726 N N . CYS A 1 95 ? -5.326 -1.465 4.206 1.00 91.12 95 CYS A N 1
ATOM 727 C CA . CYS A 1 95 ? -6.322 -2.122 3.382 1.00 91.12 95 CYS A CA 1
ATOM 728 C C . CYS A 1 95 ? -7.330 -1.114 2.830 1.00 91.12 95 CYS A C 1
ATOM 730 O O . CYS A 1 95 ? -7.738 -0.164 3.505 1.00 91.12 95 CYS A O 1
ATOM 732 N N . ALA A 1 96 ? -7.733 -1.332 1.585 1.00 91.44 96 ALA A N 1
ATOM 733 C CA . ALA A 1 96 ? -8.803 -0.611 0.923 1.00 91.44 96 ALA A CA 1
ATOM 734 C C . ALA A 1 96 ? -9.980 -1.563 0.698 1.00 91.44 96 ALA A C 1
ATOM 736 O O . ALA A 1 96 ? -9.781 -2.707 0.284 1.00 91.44 96 ALA A O 1
ATOM 737 N N . ALA A 1 97 ? -11.193 -1.093 0.974 1.00 89.88 97 ALA A N 1
ATOM 738 C CA . ALA A 1 97 ? -12.393 -1.857 0.683 1.00 89.88 97 ALA A CA 1
ATOM 739 C C . ALA A 1 97 ? -12.572 -1.966 -0.834 1.00 89.88 97 ALA A C 1
ATOM 741 O O . ALA A 1 97 ? -12.415 -0.973 -1.558 1.00 89.88 97 ALA A O 1
ATOM 742 N N . GLN A 1 98 ? -12.905 -3.166 -1.297 1.00 80.62 98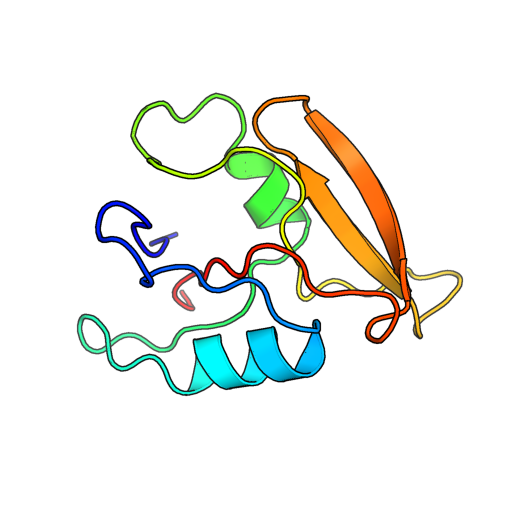 GLN A N 1
ATOM 743 C CA . GLN A 1 98 ? -13.372 -3.383 -2.655 1.00 80.62 98 GLN A CA 1
ATOM 744 C C . GLN A 1 98 ? -14.655 -2.559 -2.879 1.00 80.62 98 GLN A C 1
ATOM 746 O O . GLN A 1 98 ? -15.466 -2.441 -1.955 1.00 80.62 98 GLN A O 1
ATOM 751 N N . PRO A 1 99 ? -14.789 -1.908 -4.046 1.00 66.06 99 PRO A N 1
ATOM 752 C CA . PRO A 1 99 ? -16.005 -1.192 -4.414 1.00 66.06 99 PRO A CA 1
ATOM 753 C C . PRO A 1 99 ? -17.196 -2.130 -4.629 1.00 66.06 99 PRO A C 1
ATOM 755 O O . PRO A 1 99 ? -16.968 -3.314 -4.967 1.00 66.06 99 PRO A O 1
#

Radius of gyration: 12.36 Å; chains: 1; bounding box: 31×28×34 Å

Foldseek 3Di:
DDKFACPDPPSWDFDQQVVLQVVQQPDPPPVFGKGFAAPVVLQVCAPVPPRPPLADWEFHPAADPVHRQWGWIARSVVRDIDIDGSGPGTDTRMMDTDD

Secondary structure (DSSP, 8-state):
--B----STTSS-EE-HHHHHHHHHT--STT--EEPPPHHHHHTTTT-TT-SS--S-EEEEEEETTEEEEEEEEETTTTEEEEEETTS--EE---EE--